Protein AF-A0A519GYJ5-F1 (afdb_monomer)

Mean predicted aligned error: 4.44 Å

Sequence (128 aa):
MSVFKNVIVFRIEPSWSPSLAQAEEALGAFRFVPCAPSQERSVGWSEPRGEANGPLVESVGGQWLLEFMIESKALPASVVRRKVEERCAQIEQTTGRKPGKKEKKDLKEDITHELLPMAFTRYARIAV

Radius of gyration: 21.96 Å; Cα contacts (8 Å, |Δi|>4): 162; chains: 1; bounding box: 41×29×64 Å

Foldseek 3Di:
DDPDPDDDDDDDDPVPDDDPVRVQVVQVVFAWDDDDLQGFKTKGWDDPVNPVPDTQWDADPNDIKHKIKMKGFDDDPVVLVVQLVVVQVVCCVVPVDGDDPVRSVVSSSVSSSVCSNVTDMDMDMDMD

pLDDT: mean 94.64, std 6.1, range [48.59, 98.31]

Structure (mmCIF, N/CA/C/O backbone):
data_AF-A0A519GYJ5-F1
#
_entry.id   AF-A0A519GYJ5-F1
#
loop_
_atom_site.group_PDB
_atom_site.id
_atom_site.type_symbol
_atom_site.label_atom_id
_atom_site.label_alt_id
_atom_site.label_comp_id
_atom_site.label_asym_id
_atom_site.label_entity_id
_atom_site.label_seq_id
_atom_site.pdbx_PDB_ins_code
_atom_site.Cartn_x
_atom_site.Cartn_y
_atom_site.Cartn_z
_atom_site.occupancy
_atom_site.B_iso_or_equiv
_atom_site.auth_seq_id
_atom_site.auth_comp_id
_atom_site.auth_asym_id
_atom_site.auth_atom_id
_atom_site.pdbx_PDB_model_num
ATOM 1 N N . MET A 1 1 ? -5.322 -14.534 -23.619 1.00 48.59 1 MET A N 1
ATOM 2 C CA . MET A 1 1 ? -6.192 -13.584 -22.887 1.00 48.59 1 MET A CA 1
ATOM 3 C C . MET A 1 1 ? -5.471 -12.250 -22.836 1.00 48.59 1 MET A C 1
ATOM 5 O O . MET A 1 1 ? -4.280 -12.262 -22.563 1.00 48.59 1 MET A O 1
ATOM 9 N N . SER A 1 2 ? -6.142 -11.138 -23.151 1.00 55.34 2 SER A N 1
ATOM 10 C CA . SER A 1 2 ? -5.542 -9.800 -23.023 1.00 55.34 2 SER A CA 1
ATOM 11 C C . SER A 1 2 ? -5.230 -9.508 -21.554 1.00 55.34 2 SER A C 1
ATOM 13 O O . SER A 1 2 ? -6.096 -9.712 -20.702 1.00 55.34 2 SER A O 1
ATOM 15 N N . VAL A 1 3 ? -4.011 -9.045 -21.264 1.00 73.50 3 VAL A N 1
ATOM 16 C CA . VAL A 1 3 ? -3.577 -8.643 -19.913 1.00 73.50 3 VAL A CA 1
ATOM 17 C C . VAL A 1 3 ? -4.217 -7.322 -19.464 1.00 73.50 3 VAL A C 1
ATOM 19 O O . VAL A 1 3 ? -4.441 -7.121 -18.273 1.00 73.50 3 VAL A O 1
ATOM 22 N N . PHE A 1 4 ? -4.625 -6.465 -20.406 1.00 87.31 4 PHE A N 1
ATOM 23 C CA . PHE A 1 4 ? -5.321 -5.210 -20.120 1.00 87.31 4 PHE A CA 1
ATOM 24 C C . PHE A 1 4 ? -6.833 -5.372 -20.297 1.00 87.31 4 PHE A C 1
ATOM 26 O O . PHE A 1 4 ? -7.309 -5.763 -21.367 1.00 87.31 4 PHE A O 1
ATOM 33 N N . LYS A 1 5 ? -7.588 -5.056 -19.237 1.00 90.56 5 LYS A N 1
ATOM 34 C CA . LYS A 1 5 ? -9.065 -5.002 -19.245 1.00 90.56 5 LYS A CA 1
ATOM 35 C C . LYS A 1 5 ? -9.606 -3.581 -19.409 1.00 90.56 5 LYS A C 1
ATOM 37 O O . LYS A 1 5 ? -10.720 -3.411 -19.883 1.00 90.56 5 LYS A O 1
ATOM 42 N N . ASN A 1 6 ? -8.825 -2.587 -18.990 1.00 93.44 6 ASN A N 1
ATOM 43 C CA . ASN A 1 6 ? -9.113 -1.158 -19.079 1.00 93.44 6 ASN A CA 1
ATOM 44 C C . ASN A 1 6 ? -7.794 -0.430 -19.364 1.00 93.44 6 ASN A C 1
ATOM 46 O O . ASN A 1 6 ? -6.737 -0.938 -18.987 1.00 93.44 6 ASN A O 1
ATOM 50 N N . VAL A 1 7 ? -7.856 0.744 -19.993 1.00 94.75 7 VAL A N 1
ATOM 51 C CA . VAL A 1 7 ? -6.670 1.533 -20.353 1.00 94.75 7 VAL A CA 1
ATOM 52 C C . VAL A 1 7 ? -6.895 2.993 -19.980 1.00 94.75 7 VAL A C 1
ATOM 54 O O . VAL A 1 7 ? -7.945 3.560 -20.279 1.00 94.75 7 VAL A O 1
ATOM 57 N N . ILE A 1 8 ? -5.890 3.597 -19.351 1.00 96.00 8 ILE A N 1
ATOM 58 C CA . ILE A 1 8 ? -5.768 5.045 -19.184 1.00 96.00 8 ILE A CA 1
ATOM 59 C C . ILE A 1 8 ? -4.450 5.436 -19.842 1.00 96.00 8 ILE A C 1
ATOM 61 O O . ILE A 1 8 ? -3.412 4.860 -19.527 1.00 96.00 8 ILE A O 1
ATOM 65 N N . VAL A 1 9 ? -4.500 6.379 -20.781 1.00 96.81 9 VAL A N 1
ATOM 66 C CA . VAL A 1 9 ? -3.335 6.760 -21.586 1.00 96.81 9 VAL A CA 1
ATOM 67 C C . VAL A 1 9 ? -2.765 8.073 -21.074 1.00 96.81 9 VAL A C 1
ATOM 69 O O . VAL A 1 9 ? -3.483 9.064 -20.952 1.00 96.81 9 VAL A O 1
ATOM 72 N N . PHE A 1 10 ? -1.457 8.082 -20.838 1.00 96.31 10 PHE A N 1
ATOM 73 C CA . PHE A 1 10 ? -0.688 9.275 -20.512 1.00 96.31 10 PHE A CA 1
ATOM 74 C C . PHE A 1 10 ? 0.366 9.509 -21.588 1.00 96.31 10 PHE A C 1
ATOM 76 O O . PHE A 1 10 ? 0.903 8.565 -22.166 1.00 96.31 10 PHE A O 1
ATOM 83 N N . ARG A 1 11 ? 0.675 10.778 -21.856 1.00 96.12 11 ARG A N 1
ATOM 84 C CA . ARG A 1 11 ? 1.777 11.150 -22.741 1.00 96.12 11 ARG A CA 1
ATOM 85 C C . ARG A 1 11 ? 2.990 11.500 -21.893 1.00 96.12 11 ARG A C 1
ATOM 87 O O . ARG A 1 11 ? 2.929 12.437 -21.104 1.00 96.12 11 ARG A O 1
ATOM 94 N N . ILE A 1 12 ? 4.072 10.757 -22.087 1.00 93.75 12 ILE A N 1
ATOM 95 C CA . ILE A 1 12 ? 5.359 11.031 -21.452 1.00 93.75 12 ILE A CA 1
ATOM 96 C C . ILE A 1 12 ? 6.054 12.174 -22.204 1.00 93.75 12 ILE A C 1
ATOM 98 O O . ILE A 1 12 ? 5.951 12.284 -23.431 1.00 93.75 12 ILE A O 1
ATOM 102 N N . GLU A 1 13 ? 6.720 13.056 -21.462 1.00 95.31 13 GLU A N 1
ATOM 103 C CA . GLU A 1 13 ? 7.485 14.156 -22.040 1.00 95.31 13 GLU A CA 1
ATOM 104 C C . GLU A 1 13 ? 8.685 13.618 -22.844 1.00 95.31 13 GLU A C 1
ATOM 106 O O . GLU A 1 13 ? 9.377 12.725 -22.357 1.00 95.31 13 GLU A O 1
ATOM 111 N N . PRO A 1 14 ? 8.990 14.153 -24.043 1.00 92.88 14 PRO A N 1
ATOM 112 C CA . PRO A 1 14 ? 10.102 13.659 -24.863 1.00 92.88 14 PRO A CA 1
ATOM 113 C C . PRO A 1 14 ? 11.485 13.732 -24.199 1.00 92.88 14 PRO A C 1
ATOM 115 O O . PRO A 1 14 ? 12.396 13.026 -24.617 1.00 92.88 14 PRO A O 1
ATOM 118 N N . SER A 1 15 ? 11.651 14.600 -23.198 1.00 95.44 15 SER A N 1
ATOM 119 C CA . SER A 1 15 ? 12.882 14.742 -22.412 1.00 95.44 15 SER A CA 1
ATOM 120 C C . SER A 1 15 ? 13.110 13.578 -21.439 1.00 95.44 15 SER A C 1
ATOM 122 O O . SER A 1 15 ? 14.223 13.395 -20.947 1.00 95.44 15 SER A O 1
ATOM 124 N N . TRP A 1 16 ? 12.082 12.770 -21.166 1.00 93.44 16 TRP A N 1
ATOM 125 C CA . TRP A 1 16 ? 12.201 11.579 -20.339 1.00 93.44 16 TRP A CA 1
ATOM 126 C C . TRP A 1 16 ? 12.741 10.419 -21.175 1.00 93.44 16 TRP A C 1
ATOM 128 O O . TRP A 1 16 ? 12.022 9.786 -21.946 1.00 93.44 16 TRP A O 1
ATOM 138 N N . SER A 1 17 ? 14.034 10.148 -21.023 1.00 93.31 17 SER A N 1
ATOM 139 C CA . SER A 1 17 ? 14.734 9.102 -21.772 1.00 93.31 17 SER A CA 1
ATOM 140 C C . SER A 1 17 ? 15.679 8.271 -20.891 1.00 93.31 17 SER A C 1
ATOM 142 O O . SER A 1 17 ? 16.875 8.190 -21.192 1.00 93.31 17 SER A O 1
ATOM 144 N N . PRO A 1 18 ? 15.208 7.685 -19.773 1.00 95.50 18 PRO A N 1
ATOM 145 C CA . PRO A 1 18 ? 16.043 6.777 -19.001 1.00 95.50 18 PRO A CA 1
ATOM 146 C C . PRO A 1 18 ? 16.339 5.505 -19.804 1.00 95.50 18 PRO A C 1
ATOM 148 O O . PRO A 1 18 ? 15.532 5.037 -20.607 1.00 95.50 18 PRO A O 1
ATOM 151 N N . SER A 1 19 ? 17.502 4.913 -19.554 1.00 96.75 19 SER A N 1
ATOM 152 C CA . SER A 1 19 ? 17.778 3.536 -19.964 1.00 96.75 19 SER A CA 1
ATOM 153 C C . SER A 1 19 ? 16.969 2.543 -19.122 1.00 96.75 19 SER A C 1
ATOM 155 O O . SER A 1 19 ? 16.570 2.846 -17.997 1.00 96.75 19 SER A O 1
ATOM 157 N N . LEU A 1 20 ? 16.779 1.325 -19.637 1.00 96.31 20 LEU A N 1
ATOM 158 C CA . LEU A 1 20 ? 16.089 0.254 -18.909 1.00 96.31 20 LEU A CA 1
ATOM 159 C C . LEU A 1 20 ? 16.754 -0.040 -17.551 1.00 96.31 20 LEU A C 1
ATOM 161 O O . LEU A 1 20 ? 16.061 -0.238 -16.563 1.00 96.31 20 LEU A O 1
ATOM 165 N N . ALA A 1 21 ? 18.090 -0.007 -17.488 1.00 96.94 21 ALA A N 1
ATOM 166 C CA . ALA A 1 21 ? 18.840 -0.235 -16.252 1.00 96.94 21 ALA A CA 1
ATOM 167 C C . ALA A 1 21 ? 18.604 0.870 -15.207 1.00 96.94 21 ALA A C 1
ATOM 169 O O . ALA A 1 21 ? 18.401 0.569 -14.036 1.00 96.94 21 ALA A O 1
ATOM 170 N N . GLN A 1 22 ? 18.572 2.138 -15.634 1.00 97.69 22 GLN A N 1
ATOM 171 C CA . GLN A 1 22 ? 18.248 3.261 -14.745 1.00 97.69 22 GLN A CA 1
ATOM 172 C C . GLN A 1 22 ? 16.808 3.177 -14.231 1.00 97.69 22 GLN A C 1
ATOM 174 O O . GLN A 1 22 ? 16.543 3.513 -13.080 1.00 97.69 22 GLN A O 1
ATOM 179 N N . ALA A 1 23 ? 15.878 2.731 -15.079 1.00 97.19 23 ALA A N 1
ATOM 180 C CA . ALA A 1 23 ? 14.503 2.497 -14.667 1.00 97.19 23 ALA A CA 1
ATOM 181 C C . ALA A 1 23 ? 14.417 1.359 -13.640 1.00 97.19 23 ALA A C 1
ATOM 183 O O . ALA A 1 23 ? 13.840 1.567 -12.581 1.00 97.19 23 ALA A O 1
ATOM 184 N N . GLU A 1 24 ? 15.039 0.206 -13.899 1.00 97.44 24 GLU A N 1
ATOM 185 C CA . GLU A 1 24 ? 15.075 -0.931 -12.964 1.00 97.44 24 GLU A CA 1
ATOM 186 C C . GLU A 1 24 ? 15.636 -0.528 -11.591 1.00 97.44 24 GLU A C 1
ATOM 188 O O . GLU A 1 24 ? 15.027 -0.818 -10.561 1.00 97.44 24 GLU A O 1
ATOM 193 N N . GLU A 1 25 ? 16.750 0.208 -11.565 1.00 97.69 25 GLU A N 1
ATOM 194 C CA . GLU A 1 25 ? 17.345 0.721 -10.327 1.00 97.69 25 GLU A CA 1
ATOM 195 C C . GLU A 1 25 ? 16.381 1.651 -9.571 1.00 97.69 25 GLU A C 1
ATOM 197 O O . GLU A 1 25 ? 16.153 1.478 -8.370 1.00 97.69 25 GLU A O 1
ATOM 202 N N . ALA A 1 26 ? 15.761 2.605 -10.274 1.00 97.50 26 ALA A N 1
ATOM 203 C CA . ALA A 1 26 ? 14.820 3.547 -9.675 1.00 97.50 26 ALA A CA 1
ATOM 204 C C . ALA A 1 26 ? 13.562 2.853 -9.128 1.00 97.50 26 ALA A C 1
ATOM 206 O O . ALA A 1 26 ? 13.080 3.205 -8.051 1.00 97.50 26 ALA A O 1
ATOM 207 N N . LEU A 1 27 ? 13.038 1.851 -9.841 1.00 97.69 27 LEU A N 1
ATOM 208 C CA . LEU A 1 27 ? 11.896 1.046 -9.402 1.00 97.69 27 LEU A CA 1
ATOM 209 C C . LEU A 1 27 ? 12.247 0.216 -8.164 1.00 97.69 27 LEU A C 1
ATOM 211 O O . LEU A 1 27 ? 11.413 0.079 -7.269 1.00 97.69 27 LEU A O 1
ATOM 215 N N . GLY A 1 28 ? 13.485 -0.283 -8.082 1.00 97.38 28 GLY A N 1
ATOM 216 C CA . GLY A 1 28 ? 13.995 -1.056 -6.951 1.00 97.38 28 GLY A CA 1
ATOM 217 C C . GLY A 1 28 ? 13.874 -0.330 -5.610 1.00 97.38 28 GLY A C 1
ATOM 218 O O . GLY A 1 28 ? 13.521 -0.955 -4.609 1.00 97.38 28 GLY A O 1
ATOM 219 N N . ALA A 1 29 ? 14.058 0.995 -5.593 1.00 96.88 29 ALA A N 1
ATOM 220 C CA . ALA A 1 29 ? 13.872 1.823 -4.396 1.00 96.88 29 ALA A CA 1
ATOM 221 C C . ALA A 1 29 ? 12.420 1.839 -3.872 1.00 96.88 29 ALA A C 1
ATOM 223 O O . ALA A 1 29 ? 12.183 2.170 -2.711 1.00 96.88 29 ALA A O 1
ATOM 224 N N . PHE A 1 30 ? 11.455 1.459 -4.712 1.00 97.44 30 PHE A N 1
ATOM 225 C CA . PHE A 1 30 ? 10.025 1.406 -4.403 1.00 97.44 30 PHE A CA 1
ATOM 226 C C . PHE A 1 30 ? 9.438 0.008 -4.646 1.00 97.44 30 PHE A C 1
ATOM 228 O O . PHE A 1 30 ? 8.250 -0.130 -4.954 1.00 97.44 30 PHE A O 1
ATOM 235 N N . ARG A 1 31 ? 10.266 -1.037 -4.531 1.00 97.44 31 ARG A N 1
ATOM 236 C CA . ARG A 1 31 ? 9.817 -2.429 -4.610 1.00 97.44 31 ARG A CA 1
ATOM 237 C C . ARG A 1 31 ? 8.757 -2.696 -3.541 1.00 97.44 31 ARG A C 1
ATOM 239 O O . ARG A 1 31 ? 8.869 -2.241 -2.403 1.00 97.44 31 ARG A O 1
ATOM 246 N N . PHE A 1 32 ? 7.712 -3.421 -3.919 1.00 97.88 32 PHE A N 1
ATOM 247 C CA . PHE A 1 32 ? 6.600 -3.727 -3.034 1.00 97.88 32 PHE A CA 1
ATOM 248 C C . PHE A 1 32 ? 7.069 -4.518 -1.808 1.00 97.88 32 PHE A C 1
ATOM 250 O O . PHE A 1 32 ? 7.746 -5.540 -1.920 1.00 97.88 32 PHE A O 1
ATOM 257 N N . VAL A 1 33 ? 6.641 -4.055 -0.635 1.00 96.69 33 VAL A N 1
ATOM 258 C CA . VAL A 1 33 ? 6.803 -4.753 0.640 1.00 96.69 33 VAL A CA 1
ATOM 259 C C . VAL A 1 33 ? 5.411 -4.975 1.232 1.00 96.69 33 VAL A C 1
ATOM 261 O O . VAL A 1 33 ? 4.631 -4.018 1.278 1.00 96.69 33 VAL A O 1
ATOM 264 N N . PRO A 1 34 ? 5.070 -6.191 1.693 1.00 96.19 34 PRO A N 1
ATOM 265 C CA . PRO A 1 34 ? 3.782 -6.444 2.324 1.00 96.19 34 PRO A CA 1
ATOM 266 C C . PRO A 1 34 ? 3.506 -5.541 3.531 1.00 96.19 34 PRO A C 1
ATOM 268 O O . PRO A 1 34 ? 4.427 -5.098 4.218 1.00 96.19 34 PRO A O 1
ATOM 271 N N . CYS A 1 35 ? 2.229 -5.295 3.817 1.00 96.69 35 CYS A N 1
ATOM 272 C CA . CYS A 1 35 ? 1.799 -4.530 4.984 1.00 96.69 35 CYS A CA 1
ATOM 273 C C . CYS A 1 35 ? 2.369 -5.116 6.283 1.00 96.69 35 CYS A C 1
ATOM 275 O O . CYS A 1 35 ? 2.168 -6.296 6.587 1.00 96.69 35 CYS A O 1
ATOM 277 N N . ALA A 1 36 ? 2.962 -4.257 7.115 1.00 94.44 36 ALA A N 1
ATOM 278 C CA . ALA A 1 36 ? 3.194 -4.583 8.517 1.00 94.44 36 ALA A CA 1
ATOM 279 C C . ALA A 1 36 ? 1.854 -4.834 9.256 1.00 94.44 36 ALA A C 1
ATOM 281 O O . ALA A 1 36 ? 0.806 -4.360 8.806 1.00 94.44 36 ALA A O 1
ATOM 282 N N . PRO A 1 37 ? 1.842 -5.534 10.409 1.00 89.81 37 PRO A N 1
ATOM 283 C CA . PRO A 1 37 ? 0.600 -5.897 11.105 1.00 89.81 37 PRO A CA 1
ATOM 284 C C . PRO A 1 37 ? -0.329 -4.720 11.446 1.00 89.81 37 PRO A C 1
ATOM 286 O O . PRO A 1 37 ? -1.545 -4.872 11.417 1.00 89.81 37 PRO A O 1
ATOM 289 N N . SER A 1 38 ? 0.233 -3.547 11.745 1.00 88.94 38 SER A N 1
ATOM 290 C CA . SER A 1 38 ? -0.503 -2.315 12.064 1.00 88.94 38 SER A CA 1
ATOM 291 C C . SER A 1 38 ? -0.642 -1.352 10.878 1.00 88.94 38 SE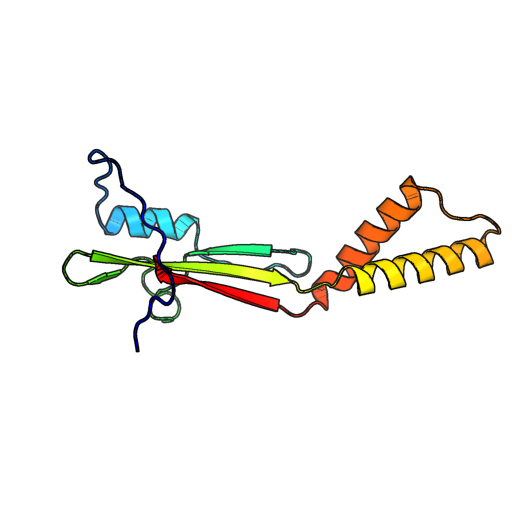R A C 1
ATOM 293 O O . SER A 1 38 ? -1.114 -0.231 11.052 1.00 88.94 38 SER A O 1
ATOM 295 N N . GLN A 1 39 ? -0.223 -1.759 9.679 1.00 93.31 39 GLN A N 1
ATOM 296 C CA . GLN A 1 39 ? -0.258 -0.935 8.477 1.00 93.31 39 GLN A CA 1
ATOM 297 C C . GLN A 1 39 ? -1.507 -1.250 7.651 1.00 93.31 39 GLN A C 1
ATOM 299 O O . GLN A 1 39 ? -1.715 -2.380 7.216 1.00 93.31 39 GLN A O 1
ATOM 304 N N . GLU A 1 40 ? -2.322 -0.231 7.381 1.00 94.50 40 GLU A N 1
ATOM 305 C CA . GLU A 1 40 ? -3.577 -0.401 6.635 1.00 94.50 40 GLU A CA 1
ATOM 306 C C . GLU A 1 40 ? -3.364 -0.669 5.143 1.00 94.50 40 GLU A C 1
ATOM 308 O O . GLU A 1 40 ? -4.187 -1.320 4.499 1.00 94.50 40 GLU A O 1
ATOM 313 N N . ARG A 1 41 ? -2.286 -0.122 4.574 1.00 96.69 41 ARG A N 1
ATOM 314 C CA . ARG A 1 41 ? -2.030 -0.139 3.136 1.00 96.69 41 ARG A CA 1
ATOM 315 C C . ARG A 1 41 ? -0.540 -0.087 2.833 1.00 96.69 41 ARG A C 1
ATOM 317 O O . ARG A 1 41 ? 0.181 0.703 3.439 1.00 96.69 41 ARG A O 1
ATOM 324 N N . SER A 1 42 ? -0.110 -0.871 1.853 1.00 98.06 42 SER A N 1
ATOM 325 C CA . SER A 1 42 ? 1.231 -0.822 1.272 1.00 98.06 42 SER A CA 1
ATOM 326 C C . SER A 1 42 ? 1.133 -0.785 -0.249 1.00 98.06 42 SER A C 1
ATOM 328 O O . SER A 1 42 ? 0.185 -1.321 -0.827 1.00 98.06 42 SER A O 1
ATOM 330 N N . VAL A 1 43 ? 2.072 -0.109 -0.902 1.00 98.19 43 VAL A N 1
ATOM 331 C CA . VAL A 1 43 ? 2.118 0.018 -2.362 1.00 98.19 43 VAL A CA 1
ATOM 332 C C . VAL A 1 43 ? 3.559 -0.048 -2.849 1.00 98.19 43 VAL A C 1
ATOM 334 O O . VAL A 1 43 ? 4.464 0.369 -2.130 1.00 98.19 43 VAL A O 1
ATOM 337 N N . GLY A 1 44 ? 3.767 -0.542 -4.065 1.00 98.25 44 GLY A N 1
ATOM 338 C CA . GLY A 1 44 ? 5.086 -0.576 -4.689 1.00 98.25 44 GLY A CA 1
ATOM 339 C C . GLY A 1 44 ? 5.102 -1.379 -5.983 1.00 98.25 44 GLY A C 1
ATOM 340 O O . GLY A 1 44 ? 4.070 -1.888 -6.421 1.00 98.25 44 GLY A O 1
ATOM 341 N N . TRP A 1 45 ? 6.279 -1.492 -6.586 1.00 98.12 45 TRP A N 1
ATOM 342 C CA . TRP A 1 45 ? 6.490 -2.247 -7.821 1.00 98.12 45 TRP A CA 1
ATOM 343 C C . TRP A 1 45 ? 6.676 -3.736 -7.542 1.00 98.12 45 TRP A C 1
ATOM 345 O O . TRP A 1 45 ? 7.417 -4.113 -6.631 1.00 98.12 45 TRP A O 1
ATOM 355 N N . SER A 1 46 ? 6.009 -4.571 -8.331 1.00 97.19 46 SER A N 1
ATOM 356 C CA . SER A 1 46 ? 6.137 -6.028 -8.314 1.00 97.19 46 SER A CA 1
ATOM 357 C C . SER A 1 46 ? 6.604 -6.548 -9.667 1.00 97.19 46 SER A C 1
ATOM 359 O O . SER A 1 46 ? 6.529 -5.862 -10.684 1.00 97.19 46 SER A O 1
ATOM 361 N N . GLU A 1 47 ? 7.107 -7.777 -9.676 1.00 96.44 47 GLU A N 1
ATOM 362 C CA . GLU A 1 47 ? 7.606 -8.419 -10.882 1.00 96.44 47 GLU A CA 1
ATOM 363 C C . GLU A 1 47 ? 6.444 -8.730 -11.838 1.00 96.44 47 GLU A C 1
ATOM 365 O O . GLU A 1 47 ? 5.568 -9.529 -11.487 1.00 96.44 47 GLU A O 1
ATOM 370 N N . PRO A 1 48 ? 6.429 -8.185 -13.070 1.00 94.06 48 PRO A N 1
ATOM 371 C CA . PRO A 1 48 ? 5.309 -8.354 -13.999 1.00 94.06 48 PRO A CA 1
ATOM 372 C C . PRO A 1 48 ? 5.103 -9.811 -14.445 1.00 94.06 48 PRO A C 1
ATOM 374 O O . PRO A 1 48 ? 4.015 -10.179 -14.887 1.00 94.06 48 PRO A O 1
ATOM 377 N N . ARG A 1 49 ? 6.125 -10.669 -14.301 1.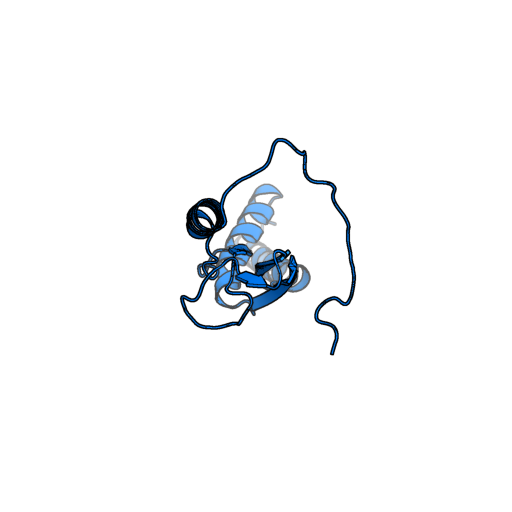00 91.50 49 ARG A N 1
ATOM 378 C CA . ARG A 1 49 ? 6.042 -12.118 -14.561 1.00 91.50 49 ARG A CA 1
ATOM 379 C C . ARG A 1 49 ? 5.683 -12.958 -13.334 1.00 91.50 49 ARG A C 1
ATOM 381 O O . ARG A 1 49 ? 5.421 -14.149 -13.477 1.00 91.50 49 ARG A O 1
ATOM 388 N N . GLY A 1 50 ? 5.664 -12.364 -12.140 1.00 89.38 50 GLY A N 1
ATOM 389 C CA . GLY A 1 50 ? 5.442 -13.075 -10.879 1.00 89.38 50 GLY A CA 1
ATOM 390 C C . GLY A 1 50 ? 6.598 -13.984 -10.445 1.00 89.38 50 GLY A C 1
ATOM 391 O O . GLY A 1 50 ? 6.412 -14.821 -9.563 1.00 89.38 50 GLY A O 1
ATOM 392 N N . GLU A 1 51 ? 7.776 -13.842 -11.055 1.00 91.81 51 GLU A N 1
ATOM 393 C CA . GLU A 1 51 ? 8.992 -14.544 -10.647 1.00 91.81 51 GLU A CA 1
ATOM 394 C C . GLU A 1 51 ? 9.605 -13.842 -9.434 1.00 91.81 51 GLU A C 1
ATOM 396 O O . GLU A 1 51 ? 9.882 -12.645 -9.476 1.00 91.81 51 GLU A O 1
ATOM 401 N N . ALA A 1 52 ? 9.811 -14.580 -8.343 1.00 89.44 52 ALA A N 1
ATOM 402 C CA . ALA A 1 52 ? 10.313 -14.001 -7.103 1.00 89.44 52 ALA A CA 1
ATOM 403 C C . ALA A 1 52 ? 11.720 -13.409 -7.289 1.00 89.44 52 ALA A C 1
ATOM 405 O O . ALA A 1 52 ? 12.648 -14.126 -7.662 1.00 89.44 52 ALA A O 1
ATOM 406 N N . ASN A 1 53 ? 11.884 -12.127 -6.951 1.00 90.06 53 ASN A N 1
ATOM 407 C CA . ASN A 1 53 ? 13.118 -11.355 -7.134 1.00 90.06 53 ASN A CA 1
ATOM 408 C C . ASN A 1 53 ? 13.542 -11.195 -8.604 1.00 90.06 53 ASN A C 1
ATOM 410 O O . ASN A 1 53 ? 14.712 -10.935 -8.885 1.00 90.06 53 ASN A O 1
ATOM 414 N N . GLY A 1 54 ? 12.602 -11.351 -9.536 1.00 95.00 54 GLY A N 1
ATOM 415 C CA . GLY A 1 54 ? 12.794 -11.016 -10.942 1.00 95.00 54 GLY A CA 1
ATOM 416 C C . GLY A 1 54 ? 12.860 -9.501 -11.197 1.00 95.00 54 GLY A C 1
ATOM 417 O O . GLY A 1 54 ? 12.762 -8.696 -10.257 1.00 95.00 54 GLY A O 1
ATOM 418 N N . PRO A 1 55 ? 13.017 -9.104 -12.472 1.00 96.50 55 PRO A N 1
ATOM 419 C CA . PRO A 1 55 ? 13.044 -7.698 -12.868 1.00 96.50 55 PRO A CA 1
ATOM 420 C C . PRO A 1 55 ? 11.704 -7.005 -12.582 1.00 96.50 55 PRO A C 1
ATOM 422 O O . PRO A 1 55 ? 10.645 -7.629 -12.676 1.00 96.50 55 PRO A O 1
ATOM 425 N N . LEU A 1 56 ? 11.747 -5.713 -12.250 1.00 97.75 56 LEU A N 1
ATOM 426 C CA . LEU A 1 56 ? 10.565 -4.861 -12.052 1.00 97.75 56 LEU A CA 1
ATOM 427 C C . LEU A 1 56 ? 10.099 -4.181 -13.342 1.00 97.75 56 LEU A C 1
ATOM 429 O O . LEU A 1 56 ? 8.927 -3.819 -13.450 1.00 97.75 56 LEU A O 1
ATOM 433 N N . VAL A 1 57 ? 10.994 -4.025 -14.319 1.00 97.38 57 VAL A N 1
ATOM 434 C CA . VAL A 1 57 ? 10.663 -3.605 -15.680 1.00 97.38 57 VAL A CA 1
ATOM 435 C C . VAL A 1 57 ? 11.183 -4.609 -16.698 1.00 97.38 57 VAL A C 1
ATOM 437 O O . VAL A 1 57 ? 12.338 -5.029 -16.677 1.00 97.38 57 VAL A O 1
ATOM 440 N N . GLU A 1 58 ? 10.325 -4.972 -17.644 1.00 95.06 58 GLU A N 1
ATOM 441 C CA . GLU A 1 58 ? 10.695 -5.850 -18.745 1.00 95.06 58 GLU A CA 1
ATOM 442 C C . GLU A 1 58 ? 10.573 -5.136 -20.087 1.00 95.06 58 GLU A C 1
ATOM 444 O O . GLU A 1 58 ? 9.566 -4.489 -20.365 1.00 95.06 58 GLU A O 1
ATOM 449 N N . SER A 1 59 ? 11.579 -5.293 -20.951 1.00 95.69 59 SER A N 1
ATOM 450 C CA . SER A 1 59 ? 11.514 -4.809 -22.328 1.00 95.69 59 SER A CA 1
ATOM 451 C C . SER A 1 59 ? 11.080 -5.918 -23.283 1.00 95.69 59 SER A C 1
ATOM 453 O O . SER A 1 59 ? 11.796 -6.899 -23.476 1.00 95.69 59 SER A O 1
ATOM 455 N N . VAL A 1 60 ? 9.929 -5.738 -23.931 1.00 93.50 60 VAL A N 1
ATOM 456 C CA . VAL A 1 60 ? 9.400 -6.650 -24.952 1.00 93.50 60 VAL A CA 1
ATOM 457 C C . VAL A 1 60 ? 9.155 -5.859 -26.231 1.00 93.50 60 VAL A C 1
ATOM 459 O O . VAL A 1 60 ? 8.298 -4.981 -26.281 1.00 93.50 60 VAL A O 1
ATOM 462 N N . GLY A 1 61 ? 9.933 -6.134 -27.282 1.00 93.75 61 GLY A N 1
ATOM 463 C CA . GLY A 1 61 ? 9.804 -5.418 -28.560 1.00 93.75 61 GLY A CA 1
ATOM 464 C C . GLY A 1 61 ? 10.018 -3.901 -28.442 1.00 93.75 61 GLY A C 1
ATOM 465 O O . GLY A 1 61 ? 9.383 -3.132 -29.159 1.00 93.75 61 GLY A O 1
ATOM 466 N N . GLY A 1 62 ? 10.862 -3.464 -27.500 1.00 92.31 62 GLY A N 1
ATOM 467 C CA . GLY A 1 62 ? 11.113 -2.048 -27.213 1.00 92.31 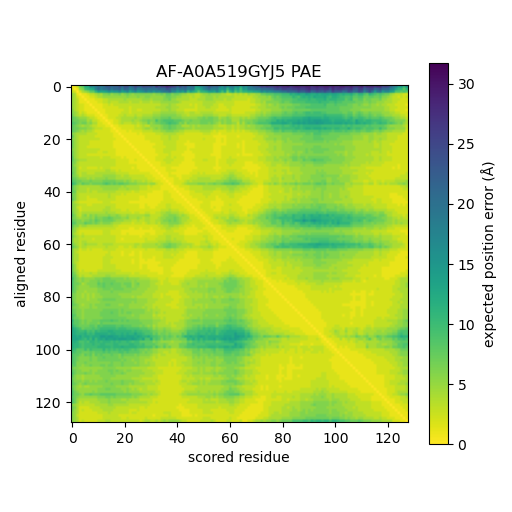62 GLY A CA 1
ATOM 468 C C . GLY A 1 62 ? 10.043 -1.362 -26.355 1.00 92.31 62 GLY A C 1
ATOM 469 O O . GLY A 1 62 ? 10.225 -0.203 -25.998 1.00 92.31 62 GLY A O 1
ATOM 470 N N . GLN A 1 63 ? 8.965 -2.060 -25.989 1.00 93.75 63 GLN A N 1
ATOM 471 C CA . GLN A 1 63 ? 7.962 -1.582 -25.034 1.00 93.75 63 GLN A CA 1
ATOM 472 C C . GLN A 1 63 ? 8.342 -2.026 -23.626 1.00 93.75 63 GLN A C 1
ATOM 474 O O . GLN A 1 63 ? 8.898 -3.112 -23.459 1.00 93.75 63 GLN A O 1
ATOM 479 N N . TRP A 1 64 ? 8.074 -1.193 -22.625 1.00 95.69 64 TRP A N 1
ATOM 480 C CA . TRP A 1 64 ? 8.334 -1.528 -21.226 1.00 95.69 64 TRP A CA 1
ATOM 481 C C . TRP A 1 64 ? 7.046 -2.000 -20.566 1.00 95.69 64 TRP A C 1
ATOM 483 O O . TRP A 1 64 ? 6.005 -1.382 -20.759 1.00 95.69 64 TRP A O 1
ATOM 493 N N . LEU A 1 65 ? 7.133 -3.092 -19.813 1.00 95.44 65 LEU A N 1
ATOM 494 C CA . LEU A 1 65 ? 6.037 -3.653 -19.031 1.00 95.44 65 LEU A CA 1
ATOM 495 C C . LEU A 1 65 ? 6.407 -3.616 -17.554 1.00 95.44 65 LEU A C 1
ATOM 497 O O . LEU A 1 65 ? 7.500 -4.051 -17.182 1.00 95.44 65 LEU A O 1
ATOM 501 N N . LEU A 1 66 ? 5.489 -3.122 -16.727 1.00 96.69 66 LEU A N 1
ATOM 502 C CA . LEU A 1 66 ? 5.639 -3.068 -15.276 1.00 96.69 66 LEU A CA 1
ATOM 503 C C . LEU A 1 66 ? 4.356 -3.540 -14.583 1.00 96.69 66 LEU A C 1
ATOM 505 O O . LEU A 1 66 ? 3.271 -3.561 -15.170 1.00 96.69 66 LEU A O 1
ATOM 509 N N . GLU A 1 67 ? 4.462 -3.877 -13.299 1.00 96.75 67 GLU A N 1
ATOM 510 C CA . GLU A 1 67 ? 3.303 -4.125 -12.442 1.00 96.75 67 GLU A CA 1
ATOM 511 C C . GLU A 1 67 ? 3.396 -3.294 -11.161 1.00 96.75 67 GLU A C 1
ATOM 513 O O . GLU A 1 67 ? 4.392 -3.315 -10.438 1.00 96.75 67 GLU A O 1
ATOM 518 N N . PHE A 1 68 ? 2.331 -2.554 -10.866 1.00 97.50 68 PHE A N 1
ATOM 519 C CA . PHE A 1 68 ? 2.178 -1.840 -9.608 1.00 97.50 68 PHE A CA 1
ATOM 520 C C . PHE A 1 68 ? 1.215 -2.596 -8.693 1.00 97.50 68 PHE A C 1
ATOM 522 O O . PHE A 1 68 ? 0.065 -2.868 -9.059 1.00 97.50 68 PHE A O 1
ATOM 529 N N . MET A 1 69 ? 1.672 -2.914 -7.485 1.00 97.62 69 MET A N 1
ATOM 530 C CA . MET A 1 69 ? 0.911 -3.646 -6.482 1.00 97.62 69 MET A CA 1
ATOM 531 C C . MET A 1 69 ? 0.397 -2.716 -5.385 1.00 97.62 69 MET A C 1
ATOM 533 O O . MET A 1 69 ? 1.100 -1.840 -4.881 1.00 97.62 69 MET A O 1
ATOM 537 N N . ILE A 1 70 ? -0.850 -2.945 -4.983 1.00 98.31 70 ILE A N 1
ATOM 538 C CA . ILE A 1 70 ? -1.490 -2.309 -3.835 1.00 98.31 70 ILE A CA 1
ATOM 539 C C . ILE A 1 70 ? -1.985 -3.412 -2.904 1.00 98.31 70 ILE A C 1
ATOM 541 O O . ILE A 1 70 ? -2.851 -4.202 -3.282 1.00 98.31 70 ILE A O 1
ATOM 545 N N . GLU A 1 71 ? -1.485 -3.426 -1.674 1.00 98.19 71 GLU A N 1
ATOM 546 C CA . GLU A 1 71 ? -2.025 -4.212 -0.570 1.00 98.19 71 GLU A CA 1
ATOM 547 C C . GLU A 1 71 ? -2.867 -3.318 0.343 1.00 98.19 71 GLU A C 1
ATOM 549 O O . GLU A 1 71 ? -2.461 -2.208 0.678 1.00 98.19 71 GLU A O 1
ATOM 554 N N . SER A 1 72 ? -4.032 -3.804 0.771 1.00 97.19 72 SER A N 1
ATOM 555 C CA . SER A 1 72 ? -4.875 -3.136 1.766 1.00 97.19 72 SER A CA 1
ATOM 556 C C . SER A 1 72 ? -5.461 -4.133 2.763 1.00 97.19 72 SER A C 1
ATOM 558 O O . SER A 1 72 ? -5.917 -5.212 2.376 1.00 97.1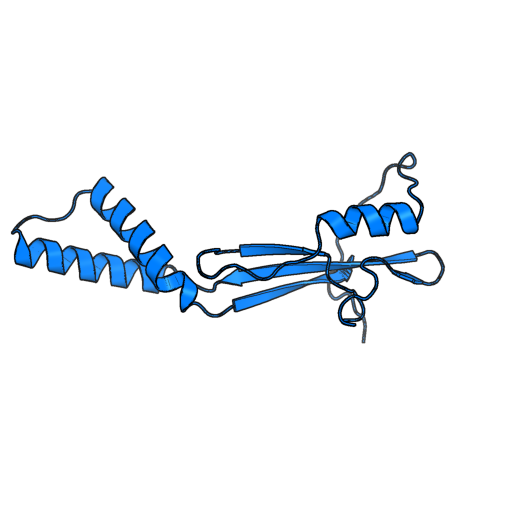9 72 SER A O 1
ATOM 560 N N . LYS A 1 73 ? -5.487 -3.767 4.045 1.00 96.38 73 LYS A N 1
ATOM 561 C CA . LYS A 1 73 ? -6.172 -4.509 5.105 1.00 96.38 73 LYS A CA 1
ATOM 562 C C . LYS A 1 73 ? -7.666 -4.196 5.062 1.00 96.38 73 LYS A C 1
ATOM 564 O O . LYS A 1 73 ? -8.098 -3.052 5.190 1.00 96.38 73 LYS A O 1
ATOM 569 N N . ALA A 1 74 ? -8.479 -5.224 4.863 1.00 95.12 74 ALA A N 1
ATOM 570 C CA . ALA A 1 74 ? -9.926 -5.127 4.802 1.00 95.12 74 ALA A CA 1
ATOM 571 C C . ALA A 1 74 ? -10.509 -5.071 6.218 1.00 95.12 74 ALA A C 1
ATOM 573 O O . ALA A 1 74 ? -10.869 -6.096 6.797 1.00 95.12 74 ALA A O 1
ATOM 574 N N . LEU A 1 75 ? -10.629 -3.858 6.757 1.00 94.38 75 LEU A N 1
ATOM 575 C CA . LEU A 1 75 ? -11.281 -3.591 8.034 1.00 94.38 75 LEU A CA 1
ATOM 576 C C . LEU A 1 75 ? -12.571 -2.780 7.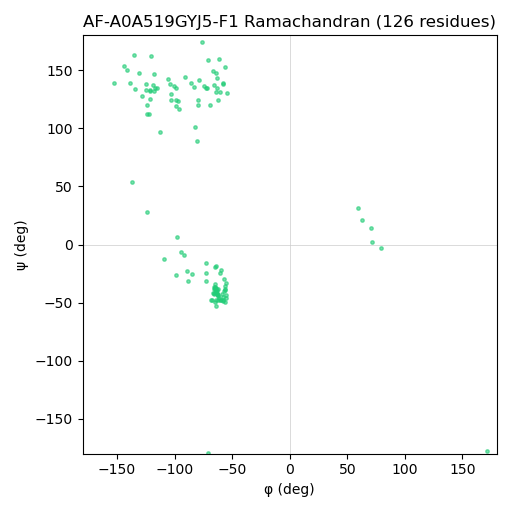809 1.00 94.38 75 LEU A C 1
ATOM 578 O O . LEU A 1 75 ? -12.521 -1.558 7.654 1.00 94.38 75 LEU A O 1
ATOM 582 N N . PRO A 1 76 ? -13.752 -3.428 7.747 1.00 94.50 76 PRO A N 1
ATOM 583 C CA . PRO A 1 76 ? -15.000 -2.722 7.486 1.00 94.50 76 PRO A CA 1
ATOM 584 C C . PRO A 1 76 ? -15.330 -1.711 8.589 1.00 94.50 76 PRO A C 1
ATOM 586 O O . PRO A 1 76 ? -15.321 -2.037 9.777 1.00 94.50 76 PRO A O 1
ATOM 589 N N . ALA A 1 77 ? -15.733 -0.501 8.193 1.00 94.31 77 ALA A N 1
ATOM 590 C CA . ALA A 1 77 ? -16.093 0.568 9.128 1.00 94.31 77 ALA A CA 1
ATOM 591 C C . ALA A 1 77 ? -17.223 0.172 10.100 1.00 94.31 77 ALA A C 1
ATOM 593 O O . ALA A 1 77 ? -17.260 0.648 11.235 1.00 94.31 77 ALA A O 1
ATOM 594 N N . SER A 1 78 ? -18.127 -0.719 9.679 1.00 96.56 78 SER A N 1
ATOM 595 C CA . SER A 1 78 ? -19.200 -1.257 10.521 1.00 96.56 78 SER A CA 1
ATOM 596 C C . SER A 1 78 ? -18.674 -2.089 11.694 1.00 96.56 78 SER A C 1
ATOM 598 O O . SER A 1 78 ? -19.218 -1.993 12.793 1.00 96.56 78 SER A O 1
ATOM 600 N N . VAL A 1 79 ? -17.598 -2.859 11.496 1.00 96.12 79 VAL A N 1
ATOM 601 C CA . VAL A 1 79 ? -16.980 -3.684 12.546 1.00 96.12 79 VAL A CA 1
ATOM 602 C C . VAL A 1 79 ? -16.322 -2.793 13.595 1.00 96.12 79 VAL A C 1
ATOM 604 O O . VAL A 1 79 ? -16.580 -2.964 14.787 1.00 96.12 79 VAL A O 1
ATOM 607 N N . VAL A 1 80 ? -15.545 -1.800 13.150 1.00 96.44 80 VAL A N 1
ATOM 608 C CA . VAL A 1 80 ? -14.901 -0.820 14.040 1.00 96.44 80 VAL A CA 1
ATOM 609 C C . VAL A 1 80 ? -15.956 -0.064 14.841 1.00 96.44 80 VAL A C 1
ATOM 611 O O . VAL A 1 80 ? -15.861 0.030 16.061 1.00 96.44 80 VAL A O 1
ATOM 614 N N . ARG A 1 81 ? -17.009 0.426 14.175 1.00 97.06 81 ARG A N 1
ATOM 615 C CA . ARG A 1 81 ? -18.097 1.156 14.833 1.00 97.06 81 ARG A CA 1
ATOM 616 C C . ARG A 1 81 ? -18.776 0.323 15.919 1.00 97.06 81 ARG A C 1
ATOM 618 O O . ARG A 1 81 ? -18.934 0.820 17.029 1.00 97.06 81 ARG A O 1
ATOM 625 N N . ARG A 1 82 ? -19.132 -0.930 15.621 1.00 97.50 82 ARG A N 1
ATOM 626 C CA . ARG A 1 82 ? -19.756 -1.830 16.600 1.00 97.50 82 ARG A CA 1
ATOM 627 C C . ARG A 1 82 ? -18.862 -2.016 17.830 1.00 97.50 82 ARG A C 1
ATOM 629 O O . ARG A 1 82 ? -19.337 -1.897 18.951 1.00 97.50 82 ARG A O 1
ATOM 636 N N . LYS A 1 83 ? -17.558 -2.231 17.630 1.00 97.31 83 LYS A N 1
ATOM 637 C CA . LYS A 1 83 ? -16.585 -2.386 18.725 1.00 97.31 83 LYS A CA 1
ATOM 638 C C . LYS A 1 83 ? -16.413 -1.111 19.557 1.00 97.31 83 LYS A C 1
ATOM 640 O O . LYS A 1 83 ? -16.321 -1.191 20.780 1.00 97.31 83 LYS A O 1
ATOM 645 N N . VAL A 1 84 ? -16.422 0.062 18.922 1.00 97.62 84 VAL A N 1
ATOM 646 C CA . VAL A 1 84 ? -16.398 1.356 19.629 1.00 97.62 84 VAL A CA 1
ATOM 647 C C . VAL A 1 84 ? -17.647 1.519 20.490 1.00 97.62 84 VAL A C 1
ATOM 649 O O . VAL A 1 84 ? -17.545 1.934 21.642 1.00 97.62 84 VAL A O 1
ATOM 652 N N . GLU A 1 85 ? -18.822 1.183 19.956 1.00 96.88 85 GLU A N 1
ATOM 653 C CA . GLU A 1 85 ? -20.090 1.246 20.688 1.00 96.88 85 GLU A CA 1
ATOM 654 C C . GLU A 1 85 ? -20.102 0.271 21.882 1.00 96.88 85 GLU A C 1
ATOM 656 O O . GLU A 1 85 ? -20.465 0.684 22.984 1.00 96.88 85 GLU A O 1
ATOM 661 N N . GLU A 1 86 ? -19.609 -0.962 21.706 1.00 97.38 86 GLU A N 1
ATOM 662 C CA . GLU A 1 86 ? -19.414 -1.947 22.787 1.00 97.38 86 GLU A CA 1
ATOM 663 C C . GLU A 1 86 ? -18.514 -1.393 23.912 1.00 97.38 86 GLU A C 1
ATOM 665 O O . GLU A 1 86 ? -18.895 -1.425 25.085 1.00 97.38 86 GLU A O 1
ATOM 670 N N . ARG A 1 87 ? -17.348 -0.816 23.575 1.00 96.69 87 ARG A N 1
ATOM 671 C CA . ARG A 1 87 ? -16.443 -0.198 24.565 1.00 96.69 87 ARG A CA 1
ATOM 672 C C . ARG A 1 87 ? -17.065 1.020 25.245 1.00 96.69 87 ARG A C 1
ATOM 674 O O . ARG A 1 87 ? -16.904 1.195 26.450 1.00 96.69 87 ARG A O 1
ATOM 681 N N . CYS A 1 88 ? -17.809 1.843 24.506 1.00 96.69 88 CYS A N 1
ATOM 682 C CA . CYS A 1 88 ? -18.503 2.990 25.087 1.00 96.69 88 CYS A CA 1
ATOM 683 C C . CYS A 1 88 ? -19.552 2.564 26.119 1.00 96.69 88 CYS A C 1
ATOM 685 O O . CYS A 1 88 ? -19.628 3.174 27.183 1.00 96.69 88 CYS A O 1
ATOM 687 N N . ALA A 1 89 ? -20.329 1.520 25.816 1.00 96.50 89 ALA A N 1
ATOM 688 C CA . ALA A 1 89 ? -21.314 0.966 26.740 1.00 96.50 89 ALA A CA 1
ATOM 689 C C . ALA A 1 89 ? -20.643 0.404 28.004 1.00 96.50 89 ALA A C 1
ATOM 691 O O . ALA A 1 89 ? -21.134 0.625 29.108 1.00 96.50 89 ALA A O 1
ATOM 692 N N . GLN A 1 90 ? -19.487 -0.254 27.863 1.00 96.31 90 GLN A N 1
ATOM 693 C CA . GLN A 1 90 ? -18.707 -0.751 29.000 1.00 96.31 90 GLN A CA 1
ATOM 694 C C . GLN A 1 90 ? -18.207 0.385 29.914 1.00 96.31 90 GLN A C 1
ATOM 696 O O . GLN A 1 90 ? -18.276 0.271 31.140 1.00 96.31 90 GLN A O 1
ATOM 701 N N . ILE A 1 91 ? -17.741 1.500 29.341 1.00 95.12 91 ILE A N 1
ATOM 702 C CA . ILE A 1 91 ? -17.304 2.674 30.118 1.00 95.12 91 ILE A CA 1
ATOM 703 C C . ILE A 1 91 ? -18.490 3.307 30.851 1.00 95.12 91 ILE A C 1
ATOM 705 O O . ILE A 1 91 ? -18.377 3.641 32.029 1.00 95.12 91 ILE A O 1
ATOM 709 N N . GLU A 1 92 ? -19.641 3.433 30.191 1.00 95.56 92 GLU A N 1
ATOM 710 C CA . GLU A 1 92 ? -20.846 3.983 30.814 1.00 95.56 92 GLU A CA 1
ATOM 711 C C . GLU A 1 92 ? -21.329 3.117 31.985 1.00 95.56 92 GLU A C 1
ATOM 713 O O . GLU A 1 92 ? -21.640 3.652 33.045 1.00 95.56 92 GLU A O 1
ATOM 718 N N . GLN A 1 93 ? -21.313 1.789 31.838 1.00 96.56 93 GLN A N 1
ATOM 719 C CA . GLN A 1 93 ? -21.697 0.861 32.909 1.00 96.56 93 GLN A CA 1
ATOM 720 C C . GLN A 1 93 ? -20.762 0.917 34.123 1.00 96.56 93 GLN A C 1
ATOM 722 O O . GLN A 1 93 ? -21.220 0.786 35.254 1.00 96.56 93 GLN A O 1
ATOM 727 N N . THR A 1 94 ? -19.459 1.100 33.904 1.00 95.81 94 THR A N 1
ATOM 728 C CA . THR A 1 94 ? -18.449 1.062 34.978 1.00 95.81 94 THR A CA 1
ATOM 729 C C . THR A 1 94 ? -18.223 2.413 35.650 1.00 95.81 94 THR A C 1
ATOM 731 O O . THR A 1 94 ? -17.921 2.459 36.839 1.00 95.81 94 THR A O 1
ATOM 734 N N . THR A 1 95 ? -18.371 3.515 34.913 1.00 94.56 95 THR A N 1
ATOM 735 C CA . THR A 1 95 ? -18.083 4.872 35.414 1.00 94.56 95 THR A CA 1
ATOM 736 C C . THR A 1 95 ? -19.330 5.729 35.626 1.00 94.56 95 THR A C 1
ATOM 738 O O . THR A 1 95 ? -19.236 6.806 36.210 1.00 94.56 95 THR A O 1
ATOM 741 N N . GLY A 1 96 ? -20.492 5.302 35.117 1.00 93.62 96 GLY A N 1
ATOM 742 C CA . GLY A 1 96 ? -21.727 6.091 35.101 1.00 93.62 96 GLY A CA 1
ATOM 743 C C . GLY A 1 96 ? -21.716 7.261 34.107 1.00 93.62 96 GLY A C 1
ATOM 744 O O . GLY A 1 96 ? -22.688 8.013 34.036 1.00 93.62 96 GLY A O 1
ATOM 745 N N . ARG A 1 97 ? -20.636 7.444 33.330 1.00 95.00 97 ARG A N 1
ATOM 746 C CA . ARG A 1 97 ? -20.477 8.547 32.373 1.00 95.00 97 ARG A CA 1
ATOM 747 C C . ARG A 1 97 ? -20.322 8.028 30.947 1.00 95.00 97 ARG A C 1
ATOM 749 O O . ARG A 1 97 ? -19.526 7.137 30.670 1.00 95.00 97 ARG A O 1
ATOM 756 N N . LYS A 1 98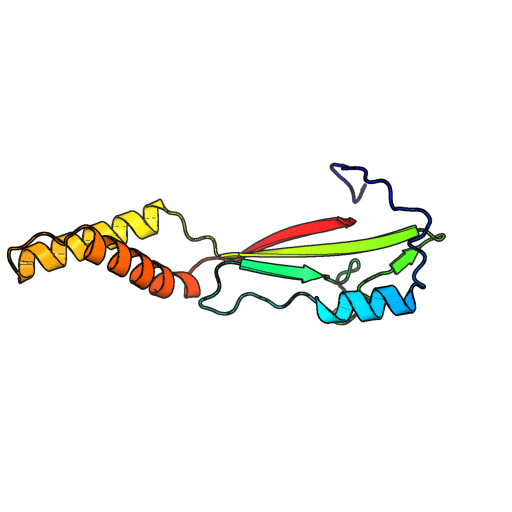 ? -21.001 8.684 30.002 1.00 93.00 98 LYS A N 1
ATOM 757 C CA . LYS A 1 98 ? -20.787 8.466 28.564 1.00 93.00 98 LYS A CA 1
ATOM 758 C C . LYS A 1 98 ? -19.448 9.052 28.094 1.00 93.00 98 LYS A C 1
ATOM 760 O O . LYS A 1 98 ? -19.171 10.222 28.393 1.00 93.00 98 LYS A O 1
ATOM 765 N N . PRO A 1 99 ? -18.660 8.314 27.289 1.00 94.81 99 PRO A N 1
ATOM 766 C CA . PRO A 1 99 ? -17.443 8.843 26.688 1.00 94.81 99 PRO A CA 1
ATOM 767 C C . PRO A 1 99 ? -17.684 10.084 25.829 1.00 94.81 99 PRO A C 1
ATOM 769 O O . PRO A 1 99 ? -18.651 10.156 25.059 1.00 94.81 99 PRO A O 1
ATOM 772 N N . GLY A 1 100 ? -16.777 11.055 25.943 1.00 95.31 100 GLY A N 1
ATOM 773 C CA . GLY A 1 100 ? -16.825 12.295 25.167 1.00 95.31 100 GLY A CA 1
ATOM 774 C C . GLY A 1 100 ? -16.375 12.101 23.714 1.00 95.31 100 GLY A C 1
ATOM 775 O O . GLY A 1 100 ? -15.890 11.042 23.327 1.00 95.31 100 GLY A O 1
ATOM 776 N N . LYS A 1 101 ? -16.484 13.147 22.882 1.00 95.94 101 LYS A N 1
ATOM 777 C CA . LYS A 1 101 ? -16.100 13.080 21.455 1.00 95.94 101 LYS A CA 1
ATOM 778 C C . LYS A 1 101 ? -14.627 12.705 21.244 1.00 95.94 101 LYS A C 1
ATOM 780 O O . LYS A 1 101 ? -14.337 11.913 20.353 1.00 95.94 101 LYS A O 1
ATOM 785 N N . LYS A 1 102 ? -13.721 13.277 22.046 1.00 96.38 102 LYS A N 1
ATOM 786 C CA . LYS A 1 102 ? -12.279 12.985 21.988 1.00 96.38 102 LYS A CA 1
ATOM 787 C C . LYS A 1 102 ? -12.008 11.525 22.355 1.00 96.38 102 LYS A C 1
ATOM 789 O O . LYS A 1 102 ? -11.475 10.791 21.545 1.00 96.38 102 LYS A O 1
ATOM 794 N N . GLU A 1 103 ? -12.520 11.091 23.500 1.00 95.31 103 GLU A N 1
ATOM 795 C CA . GLU A 1 103 ? -12.381 9.719 24.000 1.00 95.31 103 GLU A CA 1
ATOM 796 C C . GLU A 1 103 ? -12.921 8.671 23.014 1.00 95.31 103 GLU A C 1
ATOM 798 O O . GLU A 1 103 ? -12.279 7.660 22.771 1.00 95.31 103 GLU A O 1
ATOM 803 N N . LYS A 1 104 ? -14.057 8.934 22.353 1.00 96.19 104 LYS A N 1
ATOM 804 C CA . LYS A 1 104 ? -14.571 8.052 21.289 1.00 96.19 104 LYS A CA 1
ATOM 805 C C . LYS A 1 104 ? -13.669 7.982 20.059 1.00 96.19 104 LYS A C 1
ATOM 807 O O . LYS A 1 104 ? -13.647 6.951 19.392 1.00 96.19 104 LYS A O 1
ATOM 812 N N . LYS A 1 105 ? -12.994 9.083 19.713 1.00 97.06 105 LYS A N 1
ATOM 813 C CA . LYS A 1 105 ? -12.032 9.109 18.609 1.00 97.06 105 LYS A CA 1
ATOM 814 C C . LYS A 1 105 ? -10.816 8.257 18.970 1.00 97.06 105 LYS A C 1
ATOM 816 O O . LYS A 1 105 ? -10.457 7.398 18.177 1.00 97.06 105 LYS A O 1
ATOM 821 N N . ASP A 1 106 ? -10.280 8.451 20.168 1.00 97.31 106 ASP A N 1
ATOM 822 C CA . ASP A 1 106 ? -9.119 7.711 20.665 1.00 97.31 106 ASP A CA 1
ATOM 823 C C . ASP A 1 106 ? -9.451 6.201 20.742 1.00 97.31 106 ASP A C 1
ATOM 825 O O . ASP A 1 106 ? -8.762 5.385 20.141 1.00 97.31 106 ASP A O 1
ATOM 829 N N . LEU A 1 107 ? -10.621 5.832 21.289 1.00 96.88 107 LEU A N 1
ATOM 830 C CA . LEU A 1 107 ? -11.122 4.446 21.278 1.00 96.88 107 LEU A CA 1
ATOM 831 C C . LEU A 1 107 ? -11.222 3.853 19.869 1.00 96.88 107 LEU A C 1
ATOM 833 O O . LEU A 1 107 ? -10.973 2.667 19.671 1.00 96.88 107 LEU A O 1
ATOM 837 N N . LYS A 1 108 ? -11.639 4.650 18.880 1.00 97.12 108 LYS A N 1
ATOM 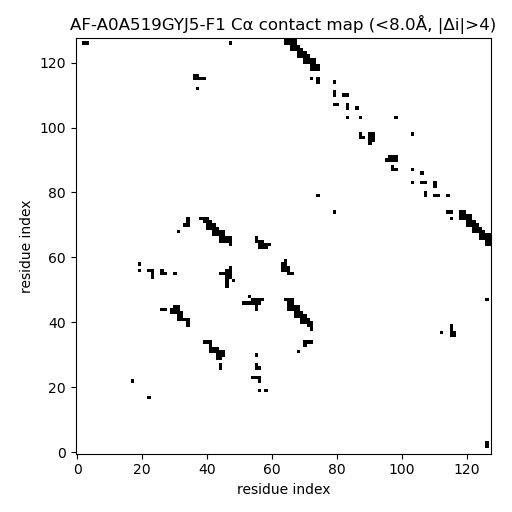838 C CA . LYS A 1 108 ? -11.728 4.190 17.492 1.00 97.12 108 LYS A CA 1
ATOM 839 C C . LYS A 1 108 ? -10.343 3.897 16.921 1.00 97.12 108 LYS A C 1
ATOM 841 O O . LYS A 1 108 ? -10.208 2.905 16.208 1.00 97.12 108 LYS A O 1
ATOM 846 N N . GLU A 1 109 ? -9.357 4.746 17.192 1.00 95.75 109 GLU A N 1
ATOM 847 C CA . GLU A 1 109 ? -7.970 4.546 16.758 1.00 95.75 109 GLU A CA 1
ATOM 848 C C . GLU A 1 109 ? -7.384 3.289 17.415 1.00 95.75 109 GLU A C 1
ATOM 850 O O . GLU A 1 109 ? -6.919 2.401 16.701 1.00 95.75 109 GLU A O 1
ATOM 855 N N . ASP A 1 110 ? -7.547 3.134 18.730 1.00 96.00 110 ASP A N 1
ATOM 856 C CA . ASP A 1 110 ? -7.081 1.959 19.480 1.00 96.00 110 ASP A CA 1
ATOM 857 C C . ASP A 1 110 ? -7.689 0.657 18.951 1.00 96.00 110 ASP A C 1
ATOM 859 O O . ASP A 1 110 ? -6.980 -0.302 18.655 1.00 96.00 110 ASP A O 1
ATOM 863 N N . ILE A 1 111 ? -9.011 0.634 18.760 1.00 96.38 111 ILE A N 1
ATOM 864 C CA . ILE A 1 111 ? -9.717 -0.528 18.208 1.00 96.38 111 ILE A CA 1
ATOM 865 C C . ILE A 1 111 ? -9.266 -0.806 16.775 1.00 96.38 111 ILE A C 1
ATOM 867 O O . ILE A 1 111 ? -9.163 -1.960 16.373 1.00 96.38 111 ILE A O 1
ATOM 871 N N . THR A 1 112 ? -9.006 0.228 15.978 1.00 95.62 112 THR A N 1
ATOM 872 C CA . THR A 1 112 ? -8.501 0.041 14.613 1.00 95.62 112 THR A CA 1
ATOM 873 C C . THR A 1 112 ? -7.138 -0.646 14.654 1.00 95.62 112 THR A C 1
ATOM 875 O O . THR A 1 112 ? -6.953 -1.662 13.987 1.00 95.62 112 THR A O 1
ATOM 878 N N . HIS A 1 113 ? -6.226 -0.171 15.503 1.00 94.38 113 HIS A N 1
ATOM 879 C CA . HIS A 1 113 ? -4.920 -0.794 15.707 1.00 94.38 113 HIS A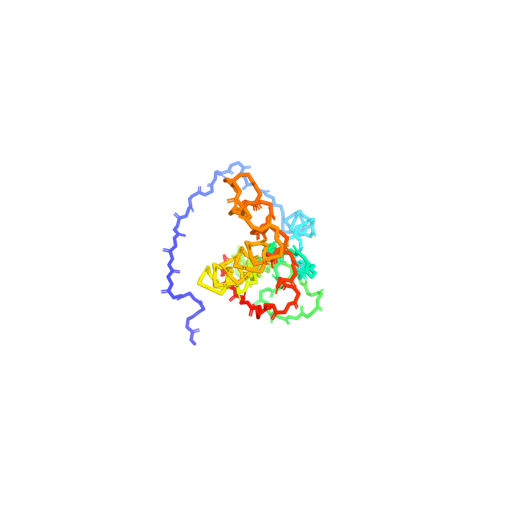 CA 1
ATOM 880 C C . HIS A 1 113 ? -5.009 -2.224 16.257 1.00 94.38 113 HIS A C 1
ATOM 882 O O . HIS A 1 113 ? -4.256 -3.083 15.803 1.00 94.38 113 HIS A O 1
ATOM 888 N N . GLU A 1 114 ? -5.943 -2.503 17.169 1.00 94.62 114 GLU A N 1
ATOM 889 C CA . GLU A 1 114 ? -6.204 -3.848 17.696 1.00 94.62 114 GLU A CA 1
ATOM 890 C C . GLU A 1 114 ? -6.697 -4.799 16.595 1.00 94.62 114 GLU A C 1
ATOM 892 O O . GLU A 1 114 ? -6.290 -5.958 16.538 1.00 94.62 114 GLU A O 1
ATOM 897 N N . LEU A 1 115 ? -7.563 -4.315 15.700 1.00 95.12 115 LEU A N 1
ATOM 898 C CA . LEU A 1 115 ? -8.203 -5.144 14.680 1.00 95.12 115 LEU A CA 1
ATOM 899 C C . LEU A 1 115 ? -7.371 -5.331 13.406 1.00 95.12 115 LEU A C 1
ATOM 901 O O . LEU A 1 115 ? -7.564 -6.328 12.709 1.00 95.12 115 LEU A O 1
ATOM 905 N N . LEU A 1 116 ? -6.461 -4.409 13.084 1.00 95.00 116 LEU A N 1
ATOM 906 C CA . LEU A 1 116 ? -5.662 -4.451 11.853 1.00 95.00 116 LEU A CA 1
ATOM 907 C C . LEU A 1 116 ? -4.862 -5.752 11.655 1.00 95.00 116 LEU A C 1
ATOM 909 O O . LEU A 1 116 ? -4.935 -6.306 10.555 1.00 95.00 116 LEU A O 1
ATOM 913 N N . PRO A 1 117 ? -4.190 -6.314 12.680 1.00 93.81 117 PRO A N 1
ATOM 914 C CA . PRO A 1 117 ? -3.488 -7.591 12.548 1.00 93.81 117 PRO A CA 1
ATOM 915 C C . PRO A 1 117 ? -4.398 -8.772 12.180 1.00 93.81 117 PRO A C 1
ATOM 917 O O . PRO A 1 117 ? -3.929 -9.755 11.613 1.00 93.81 117 PRO A O 1
ATOM 920 N N . MET A 1 118 ? -5.696 -8.682 12.492 1.00 93.62 118 MET A N 1
ATOM 921 C CA . MET A 1 118 ? -6.700 -9.716 12.211 1.00 93.62 118 MET A CA 1
ATOM 922 C C . MET A 1 118 ? -7.450 -9.479 10.891 1.00 93.62 118 MET A C 1
ATOM 924 O O . MET A 1 118 ? -8.263 -10.309 10.482 1.00 93.62 118 MET A O 1
ATOM 928 N N . ALA A 1 119 ? -7.221 -8.345 10.227 1.00 95.31 119 ALA A N 1
ATOM 929 C CA . ALA A 1 119 ? -7.912 -7.999 8.996 1.00 95.31 119 ALA A CA 1
ATOM 930 C C . ALA A 1 119 ? -7.382 -8.817 7.810 1.00 95.31 119 ALA A C 1
ATOM 932 O O . ALA A 1 119 ? -6.173 -8.958 7.605 1.00 95.31 119 ALA A O 1
ATOM 933 N N . PHE A 1 120 ? -8.299 -9.308 6.974 1.00 95.19 120 PHE A N 1
ATOM 934 C CA . PHE A 1 120 ? -7.929 -9.964 5.723 1.00 95.19 120 PHE A CA 1
ATOM 935 C C . PHE A 1 120 ? -7.218 -8.990 4.787 1.00 95.19 120 PHE A C 1
ATOM 937 O O . PHE A 1 120 ? -7.598 -7.826 4.679 1.00 95.19 120 PHE A O 1
ATOM 944 N N . THR A 1 121 ? -6.225 -9.474 4.054 1.00 95.81 121 THR A N 1
ATOM 945 C CA . THR A 1 121 ? -5.550 -8.679 3.030 1.00 95.81 121 THR A CA 1
ATOM 946 C C . THR A 1 121 ? -6.302 -8.752 1.695 1.00 95.81 121 THR A C 1
ATOM 948 O O . THR A 1 121 ? -6.728 -9.821 1.258 1.00 95.81 121 THR A O 1
ATOM 951 N N . ARG A 1 122 ? -6.406 -7.615 1.002 1.00 96.69 122 ARG A N 1
ATOM 952 C CA . ARG A 1 122 ? -6.798 -7.515 -0.408 1.00 96.69 122 ARG A CA 1
ATOM 953 C C . ARG A 1 122 ? -5.639 -6.963 -1.233 1.00 96.69 122 ARG A C 1
ATOM 955 O O . ARG A 1 122 ? -5.070 -5.934 -0.871 1.00 96.69 122 ARG A O 1
ATOM 962 N N . TYR A 1 123 ? -5.390 -7.588 -2.382 1.00 96.19 123 TYR A N 1
ATOM 963 C CA . TYR A 1 123 ? -4.437 -7.115 -3.383 1.00 96.19 123 TYR A CA 1
ATOM 964 C C . TYR A 1 123 ? -5.150 -6.527 -4.603 1.00 96.1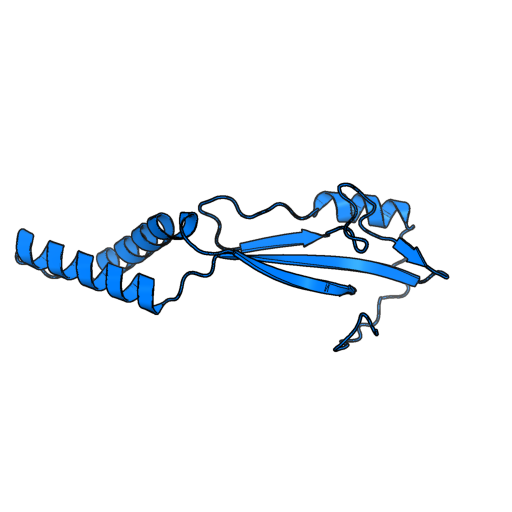9 123 TYR A C 1
ATOM 966 O O . TYR A 1 123 ? -6.164 -7.059 -5.058 1.00 96.19 123 TYR A O 1
ATOM 974 N N . ALA A 1 124 ? -4.587 -5.459 -5.155 1.00 95.75 124 ALA A N 1
ATOM 975 C CA . ALA A 1 124 ? -4.869 -4.979 -6.499 1.00 95.75 124 ALA A CA 1
ATOM 976 C C . ALA A 1 124 ? -3.551 -4.877 -7.270 1.00 95.75 124 ALA A C 1
ATOM 978 O O . ALA A 1 124 ? -2.544 -4.437 -6.719 1.00 95.75 124 ALA A O 1
ATOM 979 N N . ARG A 1 125 ? -3.569 -5.303 -8.533 1.00 95.00 125 ARG A N 1
ATOM 980 C CA . ARG A 1 125 ? -2.418 -5.273 -9.438 1.00 95.00 125 ARG A CA 1
ATOM 981 C C . ARG A 1 125 ? -2.782 -4.449 -10.659 1.00 95.00 125 ARG A C 1
ATOM 983 O O . ARG A 1 125 ? -3.873 -4.622 -11.208 1.00 95.00 125 ARG A O 1
ATOM 990 N N . ILE A 1 126 ? -1.898 -3.541 -11.038 1.00 95.81 126 ILE A N 1
ATOM 991 C CA . ILE A 1 126 ? -2.085 -2.624 -12.157 1.00 95.81 126 ILE A CA 1
ATOM 992 C C . ILE A 1 126 ? -0.927 -2.864 -13.117 1.00 95.81 126 ILE A C 1
ATOM 994 O O . ILE A 1 126 ? 0.216 -2.573 -12.779 1.00 95.81 126 ILE A O 1
ATOM 998 N N . ALA A 1 127 ? -1.234 -3.409 -14.292 1.00 94.88 127 ALA A N 1
ATOM 999 C CA . ALA A 1 127 ? -0.272 -3.492 -15.381 1.00 94.88 127 ALA A CA 1
ATOM 1000 C C . ALA A 1 127 ? -0.063 -2.093 -15.972 1.00 94.88 127 ALA A C 1
ATOM 1002 O O . ALA A 1 127 ? -1.046 -1.374 -16.198 1.00 94.88 127 ALA A O 1
ATOM 1003 N N . VAL A 1 128 ? 1.198 -1.732 -16.200 1.00 93.50 128 VAL A N 1
ATOM 1004 C CA . VAL A 1 128 ? 1.634 -0.466 -16.803 1.00 93.50 128 VAL A CA 1
ATOM 1005 C C . VAL A 1 128 ? 2.423 -0.771 -18.063 1.00 93.50 128 VAL A C 1
ATOM 1007 O O . VAL A 1 128 ? 3.306 -1.658 -17.995 1.00 93.50 128 VAL A O 1
#

Nearest PDB structures (foldseek):
  2owy-assembly1_B  TM=9.169E-01  e=2.656E-11  Pseudomonas aeruginosa PAO1
  2owl-assembly1_B  TM=9.276E-01  e=8.031E-11  Escherichia coli
  4r4g-assembly1_A  TM=4.960E-01  e=1.157E-01  Bacillus subtilis subsp. subtilis str. 168
  8q5a-assembly1_A  TM=5.991E-01  e=6.542E+00  Hafnia paralvei

Secondary structure (DSSP, 8-state):
--S-SS----PPPTT----HHHHHHHHHTTB--PPPTT-SEEEEEE-TT--TT--SEEEETTEEEEEEEEEEEE--HHHHHHHHHHHHHHHHHHHSS---HHHHHHHHHHHHHHHGGGSEEEEEEEE-

Solvent-accessible surface area (backbone atoms only — not comparable to full-atom values): 7636 Å² total; per-residue (Å²): 130,79,91,69,90,75,87,84,90,80,85,79,61,86,87,71,74,77,53,72,66,60,47,37,56,60,46,57,80,42,46,52,56,82,57,54,59,76,43,58,60,26,64,23,38,36,33,64,84,70,46,88,91,49,62,49,56,43,77,59,96,88,42,71,41,29,24,41,36,36,41,34,46,56,69,58,69,68,60,53,50,52,52,38,52,53,53,40,52,52,44,24,74,75,70,77,45,76,69,50,77,65,57,50,49,52,47,43,54,53,49,45,54,68,44,40,64,75,31,53,79,45,80,49,78,42,82,80